Protein AF-A0A0K8V174-F1 (afdb_monomer_lite)

Secondary structure (DSSP, 8-state):
---S--EEEEEEE-SSSSS-EEEEEETTTTEEEEEETTTTEEEE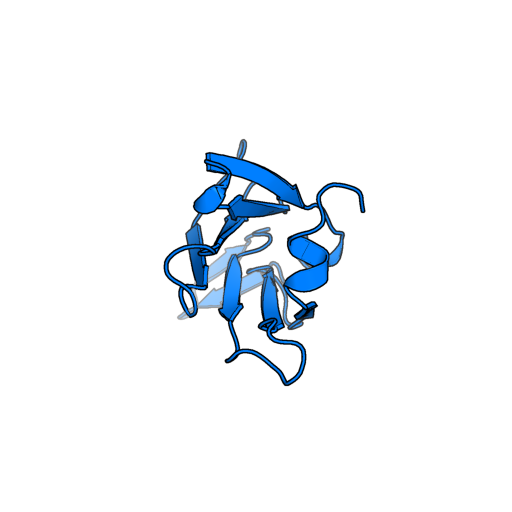E--GGGSPPTTS-EEEETTEEEE----EEEEEEPPP-TTS--EEEEEESS-S--EEEEHHHHT-TT-

Sequence (111 aa):
MKQGSFFANLAVEDFNCEFSFAYAADLGAPGLIVYSWAQDDSWRVQHNFFHPDPLAGNYSIDGIEFQWDDGLYGLALSKPQEDGYAILYFHPLSSTTEFSVSTSVLRNKTL

Foldseek 3Di:
DQDDWDWDDKDWDPPPVLFIWIWTATFRPQWIWIATPNVRDIDIDDDPQQWADPVQQWDADPNDIDGDRTGKDDWDWDQQDPVRWIKIWTHGPSYPDIDIDTVVVVPDPPD

Radius of gyration: 15.0 Å; chains: 1; bounding box: 40×26×42 Å

Structure (mmCIF, N/CA/C/O backbone):
data_AF-A0A0K8V174-F1
#
_entry.id   AF-A0A0K8V174-F1
#
loop_
_atom_site.group_PDB
_atom_site.id
_atom_site.type_symbol
_atom_site.label_atom_id
_atom_site.label_alt_id
_atom_site.label_comp_id
_atom_site.label_asym_id
_atom_site.label_entity_id
_atom_site.label_seq_id
_atom_site.pdbx_PDB_ins_code
_atom_site.Cartn_x
_atom_site.Cartn_y
_atom_site.Cartn_z
_atom_site.occupancy
_atom_site.B_iso_or_equiv
_atom_site.auth_seq_id
_atom_site.auth_comp_id
_atom_site.auth_asym_id
_atom_site.auth_atom_id
_atom_site.pdbx_PDB_model_num
ATOM 1 N N . MET A 1 1 ? 2.029 0.160 -19.985 1.00 49.75 1 MET A N 1
ATOM 2 C CA . MET A 1 1 ? 0.755 0.716 -19.485 1.00 49.75 1 MET A CA 1
ATOM 3 C C . MET A 1 1 ? -0.255 -0.395 -19.261 1.00 49.75 1 MET A C 1
ATOM 5 O O . MET A 1 1 ? -0.888 -0.866 -20.205 1.00 49.75 1 MET A O 1
ATOM 9 N N . LYS A 1 2 ? -0.371 -0.843 -18.011 1.00 60.62 2 LYS A N 1
ATOM 10 C CA . LYS A 1 2 ? -1.470 -1.708 -17.570 1.00 60.62 2 LYS A CA 1
ATOM 11 C C . LYS A 1 2 ? -2.786 -0.929 -17.712 1.00 60.62 2 LYS A C 1
ATOM 13 O O . LYS A 1 2 ? -2.829 0.260 -17.410 1.00 60.62 2 LYS A O 1
ATOM 18 N N . GLN A 1 3 ? -3.834 -1.561 -18.241 1.00 63.56 3 GLN A N 1
ATOM 19 C CA . GLN A 1 3 ? -5.155 -0.933 -18.322 1.00 63.56 3 GLN A CA 1
ATOM 20 C C . GLN A 1 3 ? -5.940 -1.269 -17.052 1.00 63.56 3 GLN A C 1
ATOM 22 O O . GLN A 1 3 ? -6.421 -2.389 -16.906 1.00 63.56 3 GLN A O 1
ATOM 27 N N . GLY A 1 4 ? -6.064 -0.295 -16.149 1.00 86.25 4 GLY A N 1
ATOM 28 C CA . GLY A 1 4 ? -6.890 -0.397 -14.944 1.00 86.25 4 GLY A CA 1
ATOM 29 C C . GLY A 1 4 ? -6.167 -0.936 -13.708 1.00 86.25 4 GLY A C 1
ATOM 30 O O . GLY A 1 4 ? -4.939 -1.015 -13.662 1.00 86.25 4 GLY A O 1
ATOM 31 N N . SER A 1 5 ? -6.957 -1.263 -12.687 1.00 94.12 5 SER A N 1
ATOM 32 C CA . SER A 1 5 ? -6.459 -1.748 -11.401 1.00 94.12 5 SER A CA 1
ATOM 33 C C . SER A 1 5 ? -5.822 -3.130 -11.500 1.00 94.12 5 SER A C 1
ATOM 35 O O . SER A 1 5 ? -6.323 -4.014 -12.197 1.00 94.12 5 SER A O 1
ATOM 37 N N . PHE A 1 6 ? -4.753 -3.336 -10.735 1.00 95.06 6 PHE A N 1
ATOM 38 C CA . PHE A 1 6 ? -4.119 -4.636 -10.551 1.00 95.06 6 PHE A CA 1
ATOM 39 C C . PHE A 1 6 ? -3.694 -4.779 -9.087 1.00 95.06 6 PHE A C 1
ATOM 41 O O . PHE A 1 6 ? -2.679 -4.234 -8.659 1.00 95.06 6 PHE A O 1
ATOM 48 N N . PHE A 1 7 ? -4.471 -5.555 -8.331 1.00 95.19 7 PHE A N 1
ATOM 49 C CA . PHE A 1 7 ? -4.178 -5.878 -6.938 1.00 95.19 7 PHE A CA 1
ATOM 50 C C . PHE A 1 7 ? -3.293 -7.120 -6.839 1.00 95.19 7 PHE A C 1
ATOM 52 O O . PHE A 1 7 ? -3.735 -8.215 -7.185 1.00 95.19 7 PHE A O 1
ATOM 59 N N . ALA A 1 8 ? -2.052 -6.957 -6.380 1.00 90.12 8 ALA A N 1
ATOM 60 C CA . ALA A 1 8 ? -1.105 -8.071 -6.238 1.00 90.12 8 ALA A CA 1
ATOM 61 C C . ALA A 1 8 ? -0.613 -8.296 -4.802 1.00 90.12 8 ALA A C 1
ATOM 63 O O . ALA A 1 8 ? 0.039 -9.303 -4.538 1.00 90.12 8 ALA A O 1
ATOM 64 N N . ASN A 1 9 ? -0.928 -7.391 -3.873 1.00 96.75 9 ASN A N 1
ATOM 65 C CA . ASN A 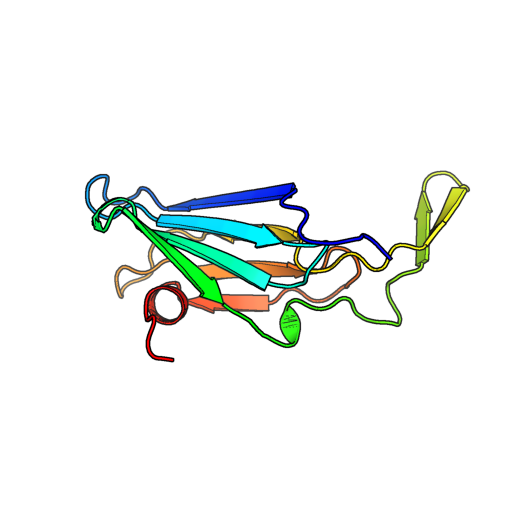1 9 ? -0.520 -7.502 -2.477 1.00 96.75 9 ASN A CA 1
ATOM 66 C C . ASN A 1 9 ? -1.655 -7.076 -1.540 1.00 96.75 9 ASN A C 1
ATOM 68 O O . ASN A 1 9 ? -2.451 -6.190 -1.868 1.00 96.75 9 ASN A O 1
ATOM 72 N N . LEU A 1 10 ? -1.713 -7.727 -0.383 1.00 97.69 10 LEU A N 1
ATOM 73 C CA . LEU A 1 10 ? -2.694 -7.515 0.666 1.00 97.69 10 LEU A CA 1
ATOM 74 C C . LEU A 1 10 ? -1.992 -7.602 2.024 1.00 97.69 10 LEU A C 1
ATOM 76 O O . LEU A 1 10 ? -1.343 -8.604 2.319 1.00 97.69 10 LEU A O 1
ATOM 80 N N . ALA A 1 11 ? -2.194 -6.600 2.873 1.00 98.06 11 ALA A N 1
ATOM 81 C CA . ALA A 1 11 ? -1.861 -6.672 4.290 1.00 98.06 11 ALA A CA 1
ATOM 82 C C . ALA A 1 11 ? -3.151 -6.675 5.117 1.00 98.06 11 ALA A C 1
ATOM 84 O O . ALA A 1 11 ? -4.057 -5.883 4.857 1.00 98.06 11 ALA A O 1
ATOM 85 N N . VAL A 1 12 ? -3.242 -7.568 6.101 1.00 97.31 12 VAL A N 1
ATOM 86 C CA . VAL A 1 12 ? -4.422 -7.710 6.963 1.00 97.31 12 VAL A CA 1
ATOM 87 C C . VAL A 1 12 ? -4.022 -7.412 8.397 1.00 97.31 12 VAL A C 1
ATOM 89 O O . VAL A 1 12 ? -3.049 -7.962 8.907 1.00 97.31 12 VAL A O 1
ATOM 92 N N . GLU A 1 13 ? -4.783 -6.533 9.032 1.00 94.94 13 GLU A N 1
ATOM 93 C CA . GLU A 1 13 ? -4.669 -6.224 10.447 1.00 94.94 13 GLU A CA 1
ATOM 94 C C . GLU A 1 13 ? -5.858 -6.834 11.191 1.00 94.94 13 GLU A C 1
ATOM 96 O O . GLU A 1 13 ? -6.992 -6.395 10.997 1.00 94.94 13 GLU A O 1
ATOM 101 N N . ASP A 1 14 ? -5.602 -7.843 12.029 1.00 93.44 14 ASP A N 1
ATOM 102 C CA . ASP A 1 14 ? -6.638 -8.639 12.707 1.00 93.44 14 ASP A CA 1
ATOM 103 C C . ASP A 1 14 ? -6.494 -8.692 14.239 1.00 93.44 14 ASP A C 1
ATOM 105 O O . ASP A 1 14 ? -7.173 -9.477 14.899 1.00 93.44 14 ASP A O 1
ATOM 109 N N . PHE A 1 15 ? -5.658 -7.826 14.833 1.00 85.62 15 PHE A N 1
ATOM 110 C CA . PHE A 1 15 ? -5.421 -7.803 16.288 1.00 85.62 15 PHE A CA 1
ATOM 111 C C . PHE A 1 15 ? -6.713 -7.677 17.108 1.00 85.62 15 PHE A C 1
ATOM 113 O O . PHE A 1 15 ? -6.774 -8.124 18.254 1.00 85.62 15 PHE A O 1
ATOM 120 N N . ASN A 1 16 ? -7.743 -7.069 16.519 1.00 82.00 16 ASN A N 1
ATOM 121 C CA . ASN A 1 16 ? -9.106 -7.114 17.008 1.00 82.00 16 ASN A CA 1
ATOM 122 C C . ASN A 1 16 ? -10.007 -7.689 15.904 1.00 82.00 16 ASN A C 1
ATOM 124 O O . ASN A 1 16 ? -10.263 -7.024 14.899 1.00 82.00 16 ASN A O 1
ATOM 128 N N . CYS A 1 17 ? -10.508 -8.911 16.106 1.00 82.00 17 CYS A N 1
ATOM 129 C CA . CYS A 1 17 ? -11.365 -9.607 15.141 1.00 82.00 17 CYS A CA 1
ATOM 130 C C . CYS A 1 17 ? -12.647 -8.831 14.788 1.00 82.00 17 CYS A C 1
ATOM 132 O O . CYS A 1 17 ? -13.216 -9.042 13.722 1.00 82.00 17 CYS A O 1
ATOM 134 N N . GLU A 1 18 ? -13.120 -7.949 15.673 1.00 84.56 18 GLU A N 1
ATOM 135 C CA . GLU A 1 18 ? -14.282 -7.096 15.410 1.00 84.56 18 GLU A CA 1
ATOM 136 C C . GLU A 1 18 ? -13.905 -5.918 14.500 1.00 84.56 18 GLU A C 1
ATOM 138 O O . GLU A 1 18 ? -14.634 -5.596 13.567 1.00 84.56 18 GLU A O 1
ATOM 143 N N . PHE A 1 19 ? -12.724 -5.328 14.708 1.00 86.38 19 PHE A N 1
ATOM 144 C CA . PHE A 1 19 ? -12.216 -4.171 13.961 1.00 86.38 19 PHE A CA 1
ATOM 145 C C . PHE A 1 19 ? -11.029 -4.543 13.074 1.00 86.38 19 PHE A C 1
ATOM 147 O O . PHE A 1 19 ? -9.966 -3.924 13.142 1.00 86.38 19 PHE A O 1
ATOM 154 N N . SER A 1 20 ? -11.216 -5.566 12.244 1.00 95.19 20 SER A N 1
ATOM 155 C CA . SER A 1 20 ? -10.206 -5.988 11.276 1.00 95.19 20 SER A CA 1
ATOM 156 C C . SER A 1 20 ? -10.216 -5.103 10.028 1.00 95.19 20 SER A C 1
ATOM 158 O O . SER A 1 20 ? -11.276 -4.673 9.554 1.00 95.19 20 SER A O 1
ATOM 160 N N . PHE A 1 21 ? -9.027 -4.840 9.489 1.00 97.38 21 PHE A N 1
ATOM 161 C CA . PHE A 1 21 ? -8.834 -4.033 8.286 1.00 97.38 21 PHE A CA 1
ATOM 162 C C . PHE A 1 21 ? -7.979 -4.773 7.268 1.00 97.38 21 PHE A C 1
ATOM 164 O O . PHE A 1 21 ? -7.031 -5.472 7.623 1.00 97.38 21 PHE A O 1
ATOM 171 N N . ALA A 1 22 ? -8.294 -4.580 5.992 1.00 97.88 22 ALA A N 1
ATOM 172 C CA . ALA A 1 22 ? -7.476 -5.064 4.893 1.00 97.88 22 ALA A CA 1
ATOM 173 C C . ALA A 1 22 ? -6.980 -3.888 4.046 1.00 97.88 22 ALA A C 1
ATOM 175 O O . ALA A 1 22 ? -7.727 -2.951 3.763 1.00 97.88 22 ALA A O 1
ATOM 176 N N . TYR A 1 23 ? -5.716 -3.957 3.647 1.00 98.38 23 TYR A N 1
ATOM 177 C CA . TYR A 1 23 ? -5.011 -2.950 2.866 1.00 98.38 23 TYR A CA 1
ATOM 178 C C . TYR A 1 23 ? -4.548 -3.602 1.567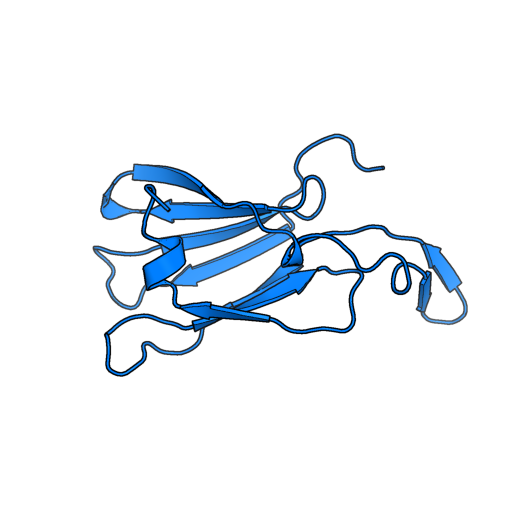 1.00 98.38 23 TYR A C 1
ATOM 180 O O . TYR A 1 23 ? -3.655 -4.446 1.600 1.00 98.38 23 TYR A O 1
ATOM 188 N N . ALA A 1 24 ? -5.164 -3.259 0.436 1.00 98.38 24 ALA A N 1
ATOM 189 C CA . ALA A 1 24 ? -4.839 -3.850 -0.861 1.00 98.38 24 ALA A CA 1
ATOM 190 C C . ALA A 1 24 ? -4.099 -2.846 -1.748 1.00 98.38 24 ALA A C 1
ATOM 192 O O . ALA A 1 24 ? -4.600 -1.750 -2.017 1.00 98.38 24 ALA A O 1
ATOM 193 N N . ALA A 1 25 ? -2.911 -3.233 -2.204 1.00 98.19 25 ALA A N 1
ATOM 194 C CA . ALA A 1 25 ? -2.071 -2.416 -3.067 1.00 98.19 25 ALA A CA 1
ATOM 195 C C . ALA A 1 25 ? -2.493 -2.555 -4.530 1.00 98.19 25 ALA A C 1
ATOM 197 O O . ALA A 1 25 ? -2.543 -3.668 -5.055 1.00 98.19 25 ALA A O 1
ATOM 198 N N . ASP A 1 26 ? -2.770 -1.429 -5.183 1.00 97.06 26 ASP A N 1
ATOM 199 C CA . ASP A 1 26 ? -3.054 -1.347 -6.612 1.00 97.06 26 ASP A CA 1
ATOM 200 C C . ASP A 1 26 ? -1.826 -0.807 -7.346 1.00 97.06 26 ASP A C 1
ATOM 202 O O . ASP A 1 26 ? -1.523 0.386 -7.282 1.00 97.06 26 ASP A O 1
ATOM 206 N N . LEU A 1 27 ? -1.109 -1.692 -8.034 1.00 95.50 27 LEU A N 1
ATOM 207 C CA . LEU A 1 27 ? 0.094 -1.326 -8.787 1.00 95.50 27 LEU A CA 1
ATOM 208 C C . LEU A 1 27 ? -0.230 -0.812 -10.198 1.00 95.50 27 LEU A C 1
ATOM 210 O O . LEU A 1 27 ? 0.572 -0.087 -10.778 1.00 95.50 27 LEU A O 1
ATOM 214 N N . GLY A 1 28 ? -1.381 -1.204 -10.763 1.00 94.12 28 GLY A N 1
ATOM 215 C CA . GLY A 1 28 ? -1.791 -0.845 -12.126 1.00 94.12 28 GLY A CA 1
ATOM 216 C C . GLY A 1 28 ? -2.404 0.551 -12.193 1.00 94.12 28 GLY A C 1
ATOM 217 O O . GLY A 1 28 ? -2.051 1.353 -13.055 1.00 94.12 28 GLY A O 1
ATOM 218 N N . ALA A 1 29 ? -3.266 0.865 -11.227 1.00 95.25 29 ALA A N 1
ATOM 219 C CA . ALA A 1 29 ? -3.661 2.225 -10.915 1.00 95.25 29 ALA A CA 1
ATOM 220 C C . ALA A 1 29 ? -3.106 2.541 -9.520 1.00 95.25 29 ALA A C 1
ATOM 222 O O . ALA A 1 29 ? -3.742 2.160 -8.545 1.00 95.25 29 ALA A O 1
ATOM 223 N N . PRO A 1 30 ? -1.952 3.218 -9.383 1.00 95.75 30 PRO A N 1
ATOM 224 C CA . PRO A 1 30 ? -1.323 3.496 -8.092 1.00 95.75 30 PRO A CA 1
ATOM 225 C C . PRO A 1 30 ? -2.301 4.002 -7.019 1.00 95.75 30 PRO A C 1
ATOM 227 O O . PRO A 1 30 ? -2.907 5.074 -7.138 1.00 95.75 30 PRO A O 1
ATOM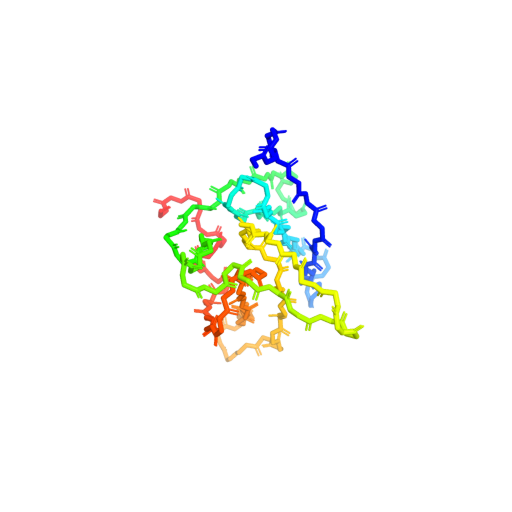 230 N N . GLY A 1 31 ? -2.507 3.205 -5.973 1.00 96.62 31 GLY A N 1
ATOM 231 C CA . GLY A 1 31 ? -3.413 3.528 -4.873 1.00 96.62 31 GLY A CA 1
ATOM 232 C C . GLY A 1 31 ? -3.555 2.397 -3.869 1.00 96.62 31 GLY A C 1
ATOM 233 O O . GLY A 1 31 ? -3.197 1.256 -4.150 1.00 96.62 31 GLY A O 1
ATOM 234 N N . LEU A 1 32 ? -4.100 2.722 -2.701 1.00 97.94 32 LEU A N 1
ATOM 235 C CA . LEU A 1 32 ? -4.358 1.758 -1.640 1.00 97.94 32 LEU A CA 1
ATOM 236 C C . LEU A 1 32 ? -5.861 1.652 -1.403 1.00 97.94 32 LEU A C 1
ATOM 238 O O . LEU A 1 32 ? -6.520 2.661 -1.157 1.00 97.94 32 LEU A O 1
ATOM 242 N N . ILE A 1 33 ? -6.408 0.442 -1.449 1.00 97.81 33 ILE A N 1
ATOM 243 C CA . ILE A 1 33 ? -7.767 0.190 -0.970 1.00 97.81 33 ILE A CA 1
ATOM 244 C C . ILE A 1 33 ? -7.692 -0.163 0.505 1.00 97.81 33 ILE A C 1
ATOM 246 O O . ILE A 1 33 ? -6.939 -1.054 0.894 1.00 97.81 33 ILE A O 1
ATOM 250 N N . VAL A 1 34 ? -8.485 0.530 1.310 1.00 98.06 34 VAL A N 1
ATOM 251 C CA . VAL A 1 34 ? -8.704 0.205 2.715 1.00 98.06 34 VAL A CA 1
ATOM 252 C C . VAL A 1 34 ? -10.100 -0.383 2.823 1.00 98.06 34 VAL A C 1
ATOM 254 O O . VAL A 1 34 ? -11.066 0.246 2.399 1.00 98.06 34 VAL A O 1
ATOM 257 N N . TYR A 1 35 ? -10.205 -1.584 3.376 1.00 97.50 35 TYR A N 1
ATOM 258 C CA . TYR A 1 35 ? -11.472 -2.239 3.678 1.00 97.50 35 TYR A CA 1
ATOM 259 C C . TYR A 1 35 ? -11.622 -2.394 5.189 1.00 97.50 35 TYR A C 1
ATOM 261 O O . TYR A 1 35 ? -10.689 -2.827 5.868 1.00 97.50 35 TYR A O 1
ATOM 269 N N . SER A 1 36 ? -12.795 -2.036 5.708 1.00 96.44 36 SER A N 1
ATOM 270 C CA . SER A 1 36 ? -13.161 -2.210 7.111 1.00 96.44 36 SER A CA 1
ATOM 271 C C . SER A 1 36 ? -14.182 -3.330 7.237 1.00 96.44 36 SER A C 1
ATOM 273 O O . SER A 1 36 ? -15.306 -3.189 6.758 1.00 96.44 36 SER A O 1
ATOM 275 N N . TRP A 1 37 ? -13.815 -4.402 7.942 1.00 95.88 37 TRP A N 1
ATOM 276 C CA . TRP A 1 37 ? -14.717 -5.530 8.183 1.00 95.88 37 TRP A CA 1
ATOM 277 C C . TRP A 1 37 ? -15.965 -5.110 8.971 1.00 95.88 37 TRP A C 1
ATOM 279 O O . TRP A 1 37 ? -17.083 -5.429 8.585 1.00 95.88 37 TRP A O 1
ATOM 289 N N . ALA A 1 38 ? -15.783 -4.323 10.035 1.00 94.81 38 ALA A N 1
ATOM 290 C CA . ALA A 1 38 ? -16.874 -3.872 10.903 1.00 94.81 38 ALA A CA 1
ATOM 291 C C . ALA A 1 38 ? -17.943 -3.040 10.174 1.00 94.81 38 ALA A C 1
ATOM 293 O O . ALA A 1 38 ? -19.112 -3.064 10.552 1.00 94.81 38 ALA A O 1
ATOM 294 N N . GLN A 1 39 ? -17.532 -2.256 9.173 1.00 95.31 39 GLN A N 1
ATOM 295 C CA . GLN A 1 39 ? -18.424 -1.357 8.433 1.00 95.31 39 GLN A CA 1
ATOM 296 C C . GLN A 1 39 ? -18.925 -1.967 7.122 1.00 95.31 39 GLN A C 1
ATOM 298 O O . GLN A 1 39 ? -19.789 -1.364 6.494 1.00 95.31 39 GLN A O 1
ATOM 303 N N . ASP A 1 40 ? -18.363 -3.107 6.712 1.00 96.19 40 ASP A N 1
ATOM 304 C CA . ASP A 1 40 ? -18.512 -3.686 5.376 1.00 96.19 40 ASP A CA 1
ATOM 305 C C . ASP A 1 40 ? -18.383 -2.636 4.259 1.00 96.19 40 ASP A C 1
ATOM 307 O O . ASP A 1 40 ? -19.213 -2.511 3.362 1.00 96.19 40 ASP A O 1
ATOM 311 N N . ASP A 1 41 ? -17.341 -1.811 4.363 1.00 96.75 41 ASP A N 1
ATOM 312 C CA . ASP A 1 41 ? -17.126 -0.685 3.462 1.00 96.75 41 ASP A CA 1
ATOM 313 C C . ASP A 1 41 ? -15.651 -0.560 3.090 1.00 96.75 41 ASP A C 1
ATOM 315 O O . ASP A 1 41 ? -14.752 -0.889 3.874 1.00 96.75 41 ASP A O 1
ATOM 319 N N . SER A 1 42 ? -15.405 -0.056 1.884 1.00 97.06 42 SER A N 1
ATOM 320 C CA . SER A 1 42 ? -14.065 0.173 1.360 1.00 97.06 42 SER A CA 1
ATOM 321 C C . SER A 1 42 ? -13.937 1.548 0.728 1.00 97.06 42 SER A C 1
ATOM 323 O O . SER A 1 42 ? -14.876 2.090 0.152 1.00 97.06 42 SER A O 1
ATOM 325 N N . TRP A 1 43 ? -12.740 2.110 0.814 1.00 97.31 43 TRP A N 1
ATOM 326 C CA . TRP A 1 43 ? -12.411 3.374 0.178 1.00 97.31 43 TRP A CA 1
ATOM 327 C C . TRP A 1 43 ? -11.003 3.325 -0.382 1.00 97.31 43 TRP A C 1
ATOM 329 O O . TRP A 1 43 ? -10.169 2.495 -0.013 1.00 97.31 43 TRP A O 1
ATOM 339 N N . ARG A 1 44 ? -10.753 4.237 -1.314 1.00 96.75 44 ARG A N 1
ATOM 340 C CA . ARG A 1 44 ? -9.476 4.357 -1.992 1.00 96.75 44 ARG A CA 1
ATOM 341 C C . ARG A 1 44 ? -8.702 5.535 -1.428 1.00 96.75 44 ARG A C 1
ATOM 343 O O . ARG A 1 44 ? -9.176 6.663 -1.472 1.00 96.75 44 ARG A O 1
ATOM 350 N N . VAL A 1 45 ? -7.488 5.265 -0.975 1.00 97.31 45 VAL A N 1
ATOM 351 C CA . VAL A 1 45 ? -6.498 6.270 -0.606 1.00 97.31 45 VAL A CA 1
ATOM 352 C C . VAL A 1 45 ? -5.570 6.489 -1.796 1.00 97.31 45 VAL A C 1
ATOM 354 O O . VAL A 1 45 ? -5.088 5.539 -2.422 1.00 97.31 45 VAL A O 1
ATOM 357 N N . GLN A 1 46 ? -5.315 7.755 -2.114 1.00 95.31 46 GLN A N 1
ATOM 358 C CA . GLN A 1 46 ? -4.398 8.160 -3.174 1.00 95.31 46 GLN A CA 1
ATOM 359 C C . GLN A 1 46 ? -3.294 9.033 -2.592 1.00 95.31 46 GLN A C 1
ATOM 361 O O . GLN A 1 46 ? -3.549 9.925 -1.789 1.00 95.31 46 GLN A O 1
ATOM 366 N N . HIS A 1 47 ? -2.060 8.772 -3.006 1.00 96.38 47 HIS A N 1
ATOM 367 C CA . HIS A 1 47 ? -0.906 9.549 -2.592 1.00 96.38 47 HIS A CA 1
ATOM 368 C C . HIS A 1 47 ? 0.197 9.456 -3.650 1.00 96.38 47 HIS A C 1
ATOM 370 O O . HIS A 1 47 ? 0.342 8.436 -4.328 1.00 96.38 47 HIS A O 1
ATOM 376 N N . ASN A 1 48 ? 1.015 10.503 -3.773 1.00 96.62 48 ASN A N 1
ATOM 377 C CA . ASN A 1 48 ? 2.101 10.539 -4.757 1.00 96.62 48 ASN A CA 1
ATOM 378 C C . ASN A 1 48 ? 3.130 9.425 -4.519 1.00 96.62 48 ASN A C 1
ATOM 380 O O . ASN A 1 48 ? 3.647 8.862 -5.473 1.00 96.62 48 ASN A O 1
ATOM 384 N N . PHE A 1 49 ? 3.355 9.038 -3.261 1.00 97.31 49 PHE A N 1
ATOM 385 C CA . PHE A 1 49 ? 4.306 7.974 -2.896 1.00 97.31 49 PHE A CA 1
ATOM 386 C C . PHE A 1 49 ? 3.874 6.564 -3.327 1.00 97.31 49 PHE A C 1
ATOM 388 O O . PHE A 1 49 ? 4.641 5.621 -3.180 1.00 97.31 49 PHE A O 1
ATOM 395 N N . PHE A 1 50 ? 2.661 6.401 -3.858 1.00 97.38 50 PHE A N 1
ATOM 396 C CA . PHE A 1 50 ? 2.215 5.139 -4.450 1.00 97.38 50 PHE A CA 1
ATOM 397 C C . PHE A 1 50 ? 2.678 4.967 -5.901 1.00 97.38 50 PHE A C 1
ATOM 399 O O . PHE A 1 50 ? 2.578 3.867 -6.440 1.00 97.38 50 PHE A O 1
ATOM 406 N N . HIS A 1 51 ? 3.152 6.037 -6.543 1.00 97.06 51 HIS A N 1
ATOM 407 C CA . HIS A 1 51 ? 3.576 6.019 -7.939 1.00 97.06 51 HIS A CA 1
ATOM 408 C C . HIS A 1 51 ? 5.029 5.550 -8.068 1.00 97.06 51 HIS A C 1
ATOM 410 O O . HIS A 1 51 ? 5.831 5.830 -7.175 1.00 97.06 51 HIS A O 1
ATOM 416 N N . PRO A 1 52 ? 5.374 4.860 -9.168 1.00 96.50 52 PRO A N 1
ATOM 417 C CA . PRO A 1 52 ? 6.742 4.426 -9.423 1.00 96.50 52 PRO A CA 1
ATOM 418 C C . PRO A 1 52 ? 7.699 5.620 -9.523 1.00 96.50 52 PRO A C 1
ATOM 420 O O . PRO A 1 52 ? 7.324 6.706 -9.975 1.00 96.50 52 PRO A O 1
ATOM 423 N N . ASP A 1 53 ? 8.955 5.396 -9.151 1.00 95.88 53 ASP A N 1
ATOM 424 C CA . ASP A 1 53 ? 10.044 6.310 -9.468 1.00 95.88 53 ASP A CA 1
ATOM 425 C C . ASP A 1 53 ? 10.396 6.145 -10.960 1.00 95.88 53 ASP A C 1
ATOM 427 O O . ASP A 1 53 ? 10.783 5.048 -11.381 1.00 95.88 53 ASP A O 1
ATOM 431 N N . PRO A 1 54 ? 10.290 7.205 -11.786 1.00 93.12 54 PRO A N 1
ATOM 432 C CA . PRO A 1 54 ? 10.592 7.125 -13.215 1.00 93.12 54 PRO A CA 1
ATOM 433 C C . PRO A 1 54 ? 12.040 6.708 -13.518 1.00 93.12 54 PRO A C 1
ATOM 435 O O . PRO A 1 54 ? 12.331 6.309 -14.645 1.00 93.12 54 PRO A O 1
ATOM 438 N N . LEU A 1 55 ? 12.950 6.794 -12.543 1.00 95.06 55 LEU A N 1
ATOM 439 C CA . LEU A 1 55 ? 14.344 6.371 -12.677 1.00 95.06 55 LEU A CA 1
ATOM 440 C C . LEU A 1 55 ? 14.582 4.910 -12.257 1.00 95.06 55 LEU A C 1
ATOM 442 O O . LEU A 1 55 ? 15.662 4.383 -12.518 1.00 95.06 55 LEU A O 1
ATOM 446 N N . ALA A 1 56 ? 13.593 4.243 -11.653 1.00 96.00 56 ALA A N 1
ATOM 447 C CA . ALA A 1 56 ? 13.709 2.888 -11.106 1.00 96.00 56 ALA A CA 1
ATOM 448 C C . ALA A 1 56 ? 12.920 1.824 -11.897 1.00 96.00 56 ALA A C 1
ATOM 450 O O . ALA A 1 56 ? 12.684 0.727 -11.397 1.00 96.00 56 ALA A O 1
ATOM 451 N N . GLY A 1 57 ? 12.501 2.133 -13.129 1.00 95.19 57 GLY A N 1
ATOM 452 C CA . GLY A 1 57 ? 11.705 1.222 -13.963 1.00 95.19 57 GLY A CA 1
ATOM 453 C C . GLY A 1 57 ? 12.501 0.168 -14.743 1.00 95.19 57 GLY A C 1
ATOM 454 O O . GLY A 1 57 ? 11.897 -0.693 -15.377 1.00 95.19 57 GLY A O 1
ATOM 455 N N . ASN A 1 58 ? 13.837 0.227 -14.735 1.00 96.50 58 ASN A N 1
ATOM 456 C CA . ASN A 1 58 ? 14.692 -0.746 -15.423 1.00 96.50 58 ASN A CA 1
ATOM 457 C C . ASN A 1 58 ? 15.043 -1.910 -14.488 1.00 96.50 58 ASN A C 1
ATOM 459 O O . ASN A 1 58 ? 15.607 -1.692 -13.416 1.00 96.50 58 ASN A O 1
ATOM 463 N N . TYR A 1 59 ? 14.775 -3.137 -14.929 1.00 96.44 59 TYR A N 1
ATOM 464 C CA . TYR A 1 59 ? 15.069 -4.365 -14.198 1.00 96.44 59 TYR A CA 1
ATOM 465 C C . TYR A 1 59 ? 16.055 -5.227 -14.976 1.00 96.44 59 TYR A C 1
ATOM 467 O O . TYR A 1 59 ? 15.877 -5.442 -16.173 1.00 96.44 59 TYR A O 1
ATOM 475 N N . SER A 1 60 ? 17.028 -5.779 -14.251 1.00 97.12 60 SER A N 1
ATOM 476 C CA . SER A 1 60 ? 17.995 -6.754 -14.752 1.00 97.12 60 SER A CA 1
ATOM 477 C C . SER A 1 60 ? 17.950 -7.995 -13.868 1.00 97.12 60 SER A C 1
ATOM 479 O O . SER A 1 60 ? 18.263 -7.927 -12.677 1.00 97.12 60 SER A O 1
ATOM 481 N N . ILE A 1 61 ? 17.517 -9.127 -14.424 1.00 96.38 61 ILE A N 1
ATOM 482 C CA . ILE A 1 61 ? 17.455 -10.409 -13.712 1.00 96.38 61 ILE A CA 1
ATOM 483 C C . ILE A 1 61 ? 18.047 -11.484 -14.618 1.00 96.38 61 ILE A C 1
ATOM 485 O O . ILE A 1 61 ? 17.536 -11.722 -15.706 1.00 96.38 61 ILE A O 1
ATOM 489 N N . ASP A 1 62 ? 19.125 -12.127 -14.165 1.00 97.12 62 ASP A N 1
ATOM 490 C CA . ASP A 1 62 ? 19.813 -13.204 -14.900 1.00 97.12 62 ASP A CA 1
ATOM 491 C C . ASP A 1 62 ? 20.198 -12.817 -16.347 1.00 97.12 62 ASP A C 1
ATOM 493 O O . ASP A 1 62 ? 20.040 -13.578 -17.298 1.00 97.12 62 ASP A O 1
ATOM 497 N N . GLY A 1 63 ? 20.658 -11.573 -16.531 1.00 96.25 63 GLY A N 1
ATOM 498 C CA . GLY A 1 63 ? 21.036 -11.028 -17.841 1.00 96.25 63 GLY A CA 1
ATOM 499 C C . GLY A 1 63 ? 19.859 -10.663 -18.755 1.00 96.25 63 GLY A C 1
ATOM 500 O O . GLY A 1 63 ? 20.085 -10.249 -19.893 1.00 96.25 63 GLY A O 1
ATOM 501 N N . ILE A 1 64 ? 18.617 -10.799 -18.280 1.00 97.50 64 ILE A N 1
ATOM 502 C CA . ILE A 1 64 ? 17.413 -10.344 -18.975 1.00 97.50 64 ILE A CA 1
ATOM 503 C C . ILE A 1 64 ? 17.075 -8.936 -18.494 1.00 97.50 64 ILE A C 1
ATOM 505 O O . ILE A 1 64 ? 16.808 -8.720 -17.312 1.00 97.50 64 ILE A O 1
ATOM 509 N N . GLU A 1 65 ? 17.043 -8.000 -19.438 1.00 97.31 65 GLU A N 1
ATOM 510 C CA . GLU A 1 65 ? 16.648 -6.613 -19.210 1.00 97.31 65 GLU A CA 1
ATOM 511 C C . GLU A 1 65 ? 15.183 -6.407 -19.604 1.00 97.31 65 GLU A C 1
ATOM 513 O O . GLU A 1 65 ? 14.763 -6.777 -20.706 1.00 97.31 65 GLU A O 1
ATOM 518 N N . PHE A 1 66 ? 14.399 -5.791 -18.726 1.00 96.19 66 PHE A N 1
ATOM 519 C CA . PHE A 1 66 ? 13.014 -5.419 -19.005 1.00 96.19 66 PHE A CA 1
ATOM 520 C C . PHE A 1 66 ? 12.609 -4.166 -18.228 1.00 96.19 66 PHE A C 1
ATOM 522 O O . PHE A 1 66 ? 13.309 -3.712 -17.325 1.00 96.19 66 PHE A O 1
ATOM 529 N N . GLN A 1 67 ? 11.475 -3.583 -18.615 1.00 95.50 67 GLN A N 1
ATOM 530 C CA . GLN A 1 67 ? 10.967 -2.350 -18.023 1.00 95.50 67 GLN A CA 1
ATOM 531 C C . GLN A 1 67 ? 9.568 -2.546 -17.465 1.00 95.50 67 GLN A C 1
ATOM 533 O O . GLN A 1 67 ? 8.687 -3.022 -18.186 1.00 95.50 67 GLN A O 1
ATOM 538 N N . TRP A 1 68 ? 9.366 -2.117 -16.223 1.00 93.62 68 TRP A N 1
ATOM 539 C CA . TRP A 1 68 ? 8.055 -1.997 -15.592 1.00 93.62 68 TRP A CA 1
ATOM 540 C C . TRP A 1 68 ? 7.890 -0.617 -14.961 1.00 93.62 68 TRP A C 1
ATOM 542 O O . TRP A 1 68 ? 8.854 0.023 -14.553 1.00 93.62 68 TRP A O 1
ATOM 552 N N . ASP A 1 69 ? 6.643 -0.162 -14.924 1.00 93.75 69 ASP A N 1
ATOM 553 C CA . ASP A 1 69 ? 6.184 1.091 -14.329 1.00 93.75 69 ASP A CA 1
ATOM 554 C C . ASP A 1 69 ? 5.226 0.806 -13.161 1.00 93.75 69 ASP A C 1
ATOM 556 O O . ASP A 1 69 ? 4.238 1.508 -12.952 1.00 93.75 69 ASP A O 1
ATOM 560 N N . ASP A 1 70 ? 5.492 -0.268 -12.417 1.00 95.00 70 ASP A N 1
ATOM 561 C CA . ASP A 1 70 ? 4.553 -0.802 -11.440 1.00 95.00 70 ASP A CA 1
ATOM 562 C C . ASP A 1 70 ? 4.536 0.052 -10.165 1.00 95.00 70 ASP A C 1
ATOM 564 O O . ASP A 1 70 ? 5.561 0.279 -9.514 1.00 95.00 70 ASP A O 1
ATOM 568 N N . GLY A 1 71 ? 3.334 0.518 -9.815 1.00 96.81 71 GLY A N 1
ATOM 569 C CA . GLY A 1 71 ? 3.071 1.328 -8.632 1.00 96.81 71 GLY A CA 1
ATOM 570 C C . GLY A 1 71 ? 3.078 0.530 -7.333 1.00 96.81 71 GLY A C 1
ATOM 571 O O . GLY A 1 71 ? 3.779 -0.474 -7.200 1.00 96.81 71 GLY A O 1
ATOM 572 N N . LEU A 1 72 ? 2.297 1.006 -6.361 1.00 97.81 72 LEU A N 1
ATOM 573 C CA . LEU A 1 72 ? 2.189 0.441 -5.016 1.00 97.81 72 LEU A CA 1
ATOM 574 C C . LEU A 1 72 ? 2.089 -1.086 -5.041 1.00 97.81 72 LEU A C 1
ATOM 576 O O . LEU A 1 72 ? 1.164 -1.639 -5.631 1.00 97.81 72 LEU A O 1
ATOM 580 N N . TYR A 1 73 ? 3.028 -1.752 -4.372 1.00 97.00 73 TYR A N 1
ATOM 581 C CA . TYR A 1 73 ? 3.125 -3.207 -4.378 1.00 97.00 73 TYR A CA 1
ATOM 582 C C . TYR A 1 73 ? 3.475 -3.765 -3.006 1.00 97.00 73 TYR A C 1
ATOM 584 O O . TYR A 1 73 ? 2.701 -4.535 -2.451 1.00 97.00 73 TYR A O 1
ATOM 592 N N . GLY A 1 74 ? 4.632 -3.410 -2.448 1.00 97.00 74 GLY A N 1
ATOM 593 C CA . GLY A 1 74 ? 5.054 -3.938 -1.155 1.00 97.00 74 GLY A CA 1
ATOM 594 C C . GLY A 1 74 ? 4.207 -3.346 -0.041 1.00 97.00 74 GLY A C 1
ATOM 595 O O . GLY A 1 74 ? 4.091 -2.126 0.032 1.00 97.00 74 GLY A O 1
ATOM 596 N N . LEU A 1 75 ? 3.629 -4.200 0.807 1.00 98.56 75 LEU A N 1
ATOM 597 C CA . LEU A 1 75 ? 2.917 -3.819 2.025 1.00 98.56 75 LEU A CA 1
ATOM 598 C C . LEU A 1 75 ? 3.393 -4.691 3.189 1.00 98.56 75 LEU A C 1
ATOM 600 O O . LEU A 1 75 ? 3.490 -5.911 3.054 1.00 98.56 75 LEU A O 1
ATOM 604 N N . ALA A 1 76 ? 3.638 -4.082 4.346 1.00 98.19 76 ALA A N 1
ATOM 605 C CA . ALA A 1 76 ? 3.903 -4.802 5.586 1.00 98.19 76 ALA A CA 1
ATOM 606 C C . ALA A 1 76 ? 3.361 -4.030 6.791 1.00 98.19 76 ALA A C 1
ATOM 608 O O . ALA A 1 76 ? 3.527 -2.818 6.890 1.00 98.19 76 ALA A O 1
ATOM 609 N N . LEU A 1 77 ? 2.733 -4.736 7.729 1.00 98.12 77 LEU A N 1
ATOM 610 C CA . LEU A 1 77 ? 2.213 -4.145 8.961 1.00 98.12 77 LEU A CA 1
ATOM 611 C C . LEU A 1 77 ? 3.154 -4.417 10.135 1.00 98.12 77 LEU A C 1
ATOM 613 O O . LEU A 1 77 ? 3.642 -5.534 10.319 1.00 98.12 77 LEU A O 1
ATOM 617 N N . SER A 1 78 ? 3.375 -3.401 10.964 1.00 97.50 78 SER A N 1
ATOM 618 C CA . SER A 1 78 ? 3.964 -3.589 12.287 1.00 97.50 78 SER A CA 1
ATOM 619 C C . SER A 1 78 ? 2.956 -4.204 13.263 1.00 97.50 78 SER A C 1
ATOM 621 O O . SER A 1 78 ? 1.754 -4.271 13.009 1.00 97.50 78 SER A O 1
ATOM 623 N N . LYS A 1 79 ? 3.432 -4.559 14.461 1.00 95.31 79 LYS A N 1
ATOM 624 C CA . LYS A 1 79 ? 2.539 -4.686 15.624 1.00 95.31 79 LYS A CA 1
ATOM 625 C C . LYS A 1 79 ? 1.889 -3.326 15.941 1.00 95.31 79 LYS A C 1
ATOM 627 O O . LYS A 1 79 ? 2.487 -2.297 15.591 1.00 95.31 79 LYS A O 1
ATOM 632 N N . PRO A 1 80 ? 0.732 -3.293 16.626 1.00 94.69 80 PRO A N 1
ATOM 633 C CA . PRO A 1 80 ? 0.150 -2.048 17.100 1.00 94.69 80 PRO A CA 1
ATOM 634 C C . PRO A 1 80 ? 1.158 -1.296 17.967 1.00 94.69 80 PRO A C 1
ATOM 636 O O . PRO A 1 80 ? 1.884 -1.911 18.754 1.00 94.69 80 PRO A O 1
ATOM 639 N N . GLN A 1 81 ? 1.231 0.016 17.777 1.00 95.19 81 GLN A N 1
ATOM 640 C CA . GLN A 1 81 ? 2.023 0.910 18.614 1.00 95.19 81 GLN A CA 1
ATOM 641 C C . GLN A 1 81 ? 1.260 1.225 19.914 1.00 95.19 81 GLN A C 1
ATOM 643 O O . GLN A 1 81 ? 0.175 0.694 20.158 1.00 95.19 81 GLN A O 1
ATOM 648 N N . GLU A 1 82 ? 1.819 2.084 20.769 1.00 95.31 82 GLU A N 1
ATOM 649 C CA . GLU A 1 82 ? 1.200 2.469 22.051 1.00 95.31 82 GLU A CA 1
ATOM 650 C C . GLU A 1 82 ? -0.186 3.119 21.889 1.00 95.31 82 GLU A C 1
ATOM 652 O O . GLU A 1 82 ? -1.023 3.019 22.784 1.00 95.31 82 GLU A O 1
ATOM 657 N N . ASP A 1 83 ? -0.450 3.743 20.738 1.00 94.50 83 ASP A N 1
ATOM 658 C CA . ASP A 1 83 ? -1.738 4.349 20.384 1.00 94.50 83 ASP A CA 1
ATOM 659 C C . ASP A 1 83 ? -2.784 3.335 19.875 1.00 94.50 83 ASP A C 1
ATOM 661 O 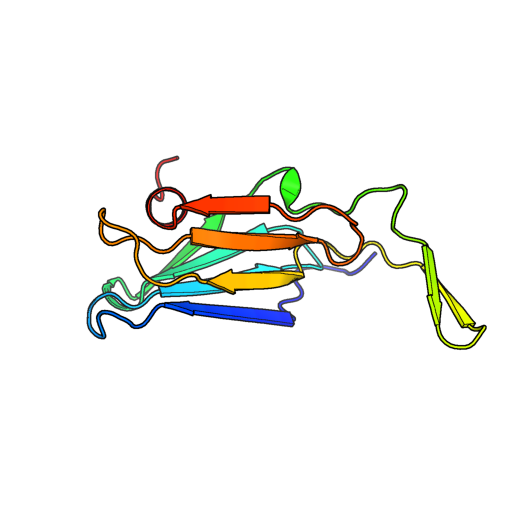O . ASP A 1 83 ? -3.922 3.710 19.592 1.00 94.50 83 ASP A O 1
ATOM 665 N N . GLY A 1 84 ? -2.414 2.054 19.770 1.00 93.25 84 GLY A N 1
ATOM 666 C CA . GLY A 1 84 ? -3.278 0.973 19.299 1.00 93.25 84 GLY A CA 1
ATOM 667 C C . GLY A 1 84 ? -3.350 0.820 17.777 1.00 93.25 84 GLY A C 1
ATOM 668 O O . GLY A 1 84 ? -4.107 -0.028 17.305 1.00 93.25 84 GLY A O 1
ATOM 669 N N . TYR A 1 85 ? -2.570 1.583 17.006 1.00 95.38 85 TYR A N 1
ATOM 670 C CA . TYR A 1 85 ? -2.544 1.510 15.544 1.00 95.38 85 TYR A CA 1
ATOM 671 C C . TYR A 1 85 ? -1.235 0.899 15.041 1.00 95.38 85 TYR A C 1
ATOM 673 O O . TYR A 1 85 ? -0.152 1.184 15.550 1.00 95.38 85 TYR A O 1
ATOM 681 N N . ALA A 1 86 ? -1.308 0.049 14.017 1.00 96.69 86 ALA A N 1
ATOM 682 C CA . ALA A 1 86 ? -0.116 -0.421 13.319 1.00 96.69 86 ALA A CA 1
ATOM 683 C C . ALA A 1 86 ? 0.471 0.672 12.408 1.00 96.69 86 ALA A C 1
ATOM 685 O O . ALA A 1 86 ? -0.232 1.582 11.956 1.00 96.69 86 ALA A O 1
ATOM 686 N N . ILE A 1 87 ? 1.758 0.543 12.097 1.00 98.38 87 ILE A N 1
ATOM 687 C CA . ILE A 1 87 ? 2.421 1.235 10.996 1.00 98.38 87 ILE A CA 1
ATOM 688 C C . ILE A 1 87 ? 2.328 0.338 9.763 1.00 98.38 87 ILE A C 1
ATOM 690 O O . ILE A 1 87 ? 2.735 -0.824 9.813 1.00 98.38 87 ILE A O 1
ATOM 694 N N . LEU A 1 88 ? 1.813 0.882 8.663 1.00 98.50 88 LEU A N 1
ATOM 695 C CA . LEU A 1 88 ? 1.894 0.258 7.349 1.00 98.50 88 LEU A CA 1
ATOM 696 C C . LEU A 1 88 ? 3.155 0.771 6.650 1.00 98.50 88 LEU A C 1
ATOM 698 O O . LEU A 1 88 ? 3.243 1.958 6.335 1.00 98.50 88 LEU A O 1
ATOM 702 N N . TYR A 1 89 ? 4.112 -0.121 6.422 1.00 98.69 89 TYR A N 1
ATOM 703 C CA . TYR A 1 89 ? 5.249 0.092 5.533 1.00 98.69 89 TYR A CA 1
ATOM 704 C C . TYR A 1 89 ? 4.838 -0.241 4.105 1.00 98.69 89 TYR A C 1
ATOM 706 O O . TYR A 1 89 ? 4.109 -1.217 3.889 1.00 98.69 89 TYR A O 1
ATOM 714 N N . PHE A 1 90 ? 5.254 0.588 3.152 1.00 98.56 90 PHE A N 1
ATOM 715 C CA . PHE A 1 90 ? 4.903 0.385 1.760 1.00 98.56 90 PHE A CA 1
ATOM 716 C C . PHE A 1 90 ? 5.905 0.968 0.764 1.00 98.56 90 PHE A C 1
ATOM 718 O O . PHE A 1 90 ? 6.571 1.970 1.029 1.00 98.56 90 PHE A O 1
ATOM 725 N N . HIS A 1 91 ? 5.906 0.409 -0.447 1.00 98.31 91 HIS A N 1
ATOM 726 C CA . HIS A 1 91 ? 6.637 0.955 -1.589 1.00 98.31 91 HIS A CA 1
ATOM 727 C C . HIS A 1 91 ? 5.997 0.583 -2.9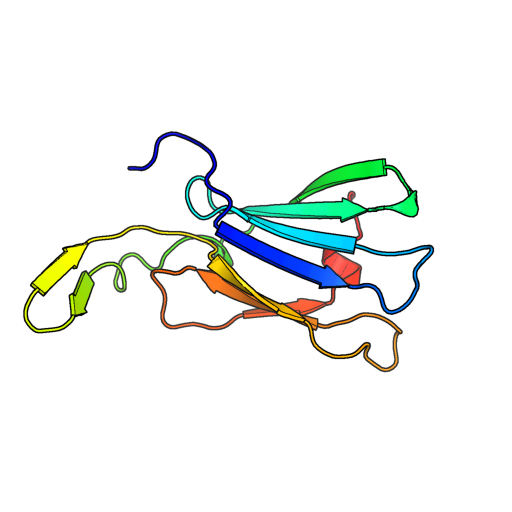41 1.00 98.31 91 HIS A C 1
ATOM 729 O O . HIS A 1 91 ? 5.356 -0.470 -3.068 1.00 98.31 91 HIS A O 1
ATOM 735 N N . PRO A 1 92 ? 6.184 1.416 -3.981 1.00 97.81 92 PRO A N 1
ATOM 736 C CA . PRO A 1 92 ? 5.990 1.007 -5.369 1.00 97.81 92 PRO A CA 1
ATOM 737 C C . PRO A 1 92 ? 6.968 -0.100 -5.768 1.00 97.81 92 PRO A C 1
ATOM 739 O O . PRO A 1 92 ? 8.111 -0.083 -5.316 1.00 97.81 92 PRO A O 1
ATOM 742 N N . LEU A 1 93 ? 6.563 -1.026 -6.640 1.00 97.00 93 LEU A N 1
ATOM 743 C CA . LEU A 1 93 ? 7.468 -2.075 -7.129 1.00 97.00 93 LEU A CA 1
ATOM 744 C C . LEU A 1 93 ? 8.665 -1.477 -7.880 1.00 97.00 93 LEU A C 1
ATOM 746 O O . LEU A 1 93 ? 9.790 -1.955 -7.734 1.00 97.00 93 LEU A O 1
ATOM 750 N N . SER A 1 94 ? 8.426 -0.436 -8.680 1.00 97.19 94 SER A N 1
ATOM 751 C CA . SER A 1 94 ? 9.466 0.316 -9.388 1.00 97.19 94 SER A CA 1
ATOM 752 C C . SER A 1 94 ? 9.903 1.524 -8.565 1.00 97.19 94 SER A C 1
ATOM 754 O O . SER A 1 94 ? 9.586 2.666 -8.884 1.00 97.19 94 SER A O 1
ATOM 756 N N . SER A 1 95 ? 10.582 1.266 -7.447 1.00 96.88 95 SER A N 1
ATOM 757 C CA . SER A 1 95 ? 11.159 2.271 -6.546 1.00 96.88 95 SER A CA 1
ATOM 758 C C . SER A 1 95 ? 12.241 1.634 -5.670 1.00 96.88 95 SER A C 1
ATOM 760 O O . SER A 1 95 ? 12.239 0.427 -5.443 1.00 96.88 95 SER A O 1
ATOM 762 N N . THR A 1 96 ? 13.152 2.448 -5.135 1.00 95.69 96 THR A N 1
ATOM 763 C CA . THR A 1 96 ? 14.125 2.034 -4.104 1.00 95.69 96 THR A CA 1
ATOM 764 C C . THR A 1 96 ? 13.849 2.665 -2.739 1.00 95.69 96 THR A C 1
ATOM 766 O O . THR A 1 96 ? 14.695 2.601 -1.848 1.00 95.69 96 THR A O 1
ATOM 769 N N . THR A 1 97 ? 12.699 3.325 -2.577 1.00 96.75 97 THR A N 1
ATOM 770 C CA . THR A 1 97 ? 12.323 4.030 -1.345 1.00 96.75 97 THR A CA 1
ATOM 771 C C . THR A 1 97 ? 11.196 3.299 -0.627 1.00 96.75 97 THR A C 1
ATOM 773 O O . THR A 1 97 ? 10.159 3.023 -1.227 1.00 96.75 97 THR A O 1
ATOM 776 N N . GLU A 1 98 ? 11.391 3.050 0.668 1.00 97.94 98 GLU A N 1
ATOM 777 C CA . GLU A 1 98 ? 10.374 2.540 1.589 1.00 97.94 98 GLU A CA 1
ATOM 778 C C . GLU A 1 98 ? 9.710 3.708 2.324 1.00 97.94 98 GLU A C 1
ATOM 780 O O . GLU A 1 98 ? 10.391 4.591 2.854 1.00 97.94 98 GLU A O 1
ATOM 785 N N . PHE A 1 99 ? 8.385 3.698 2.391 1.00 98.50 99 PHE A N 1
ATOM 786 C CA . PHE A 1 99 ? 7.590 4.683 3.111 1.00 98.50 99 PHE A CA 1
ATOM 787 C C . PHE A 1 99 ? 6.852 4.027 4.274 1.00 98.50 99 PHE A C 1
ATOM 789 O O . PHE A 1 99 ? 6.743 2.805 4.363 1.00 98.50 99 PHE A O 1
ATOM 796 N N . SER A 1 100 ? 6.320 4.844 5.179 1.00 98.38 100 SER A N 1
ATOM 797 C CA . SER A 1 100 ? 5.477 4.354 6.260 1.00 98.38 100 SER A CA 1
ATOM 798 C C . SER A 1 100 ? 4.384 5.348 6.630 1.00 98.38 100 SER A C 1
ATOM 800 O O . SER A 1 100 ? 4.527 6.560 6.455 1.00 98.38 100 SER A O 1
ATOM 802 N N . VAL A 1 101 ? 3.263 4.827 7.125 1.00 98.12 101 VAL A N 1
ATOM 803 C CA . VAL A 1 101 ? 2.121 5.625 7.580 1.00 98.12 101 VAL A CA 1
ATOM 804 C C . VAL A 1 101 ? 1.410 4.915 8.731 1.00 98.12 101 VAL A C 1
ATOM 806 O O . VAL A 1 101 ? 1.293 3.690 8.739 1.00 98.12 101 VAL A O 1
ATOM 809 N N . SER A 1 102 ? 0.925 5.671 9.719 1.00 97.69 102 SER A N 1
ATOM 810 C CA . SER A 1 102 ? 0.054 5.105 10.754 1.00 97.69 102 SER A CA 1
ATOM 811 C C . SER A 1 102 ? -1.289 4.713 10.143 1.00 97.69 102 SER A C 1
ATOM 813 O O . SER A 1 102 ? -1.910 5.486 9.410 1.00 97.69 102 SER A O 1
ATOM 815 N N . THR A 1 103 ? -1.778 3.524 10.485 1.00 97.12 103 THR A N 1
ATOM 816 C CA . THR A 1 103 ? -3.089 3.043 10.034 1.00 97.12 103 THR A CA 1
ATOM 817 C C . THR A 1 103 ? -4.241 3.912 10.537 1.00 97.12 103 THR A C 1
ATOM 819 O O . THR A 1 103 ? -5.284 3.940 9.890 1.00 97.12 103 THR A O 1
ATOM 822 N N . SER A 1 104 ? -4.055 4.698 11.605 1.00 95.94 104 SER A N 1
ATOM 823 C CA . SER A 1 104 ? -5.034 5.704 12.050 1.00 95.94 104 SER A CA 1
ATOM 824 C C . SER A 1 104 ? -5.376 6.722 10.955 1.00 95.94 104 SER A C 1
ATOM 826 O O . SER A 1 104 ? -6.544 7.066 10.779 1.00 95.94 104 SER A O 1
ATOM 828 N N . VAL A 1 105 ? -4.380 7.147 10.169 1.00 97.00 105 VAL A N 1
ATOM 829 C CA . VAL A 1 105 ? -4.552 8.085 9.050 1.00 97.00 105 VAL A CA 1
ATOM 830 C C . VAL A 1 105 ? -5.327 7.418 7.920 1.00 97.00 105 VAL A C 1
ATOM 832 O O . VAL A 1 105 ? -6.300 7.976 7.427 1.00 97.00 105 VAL A O 1
ATOM 835 N N . LEU A 1 106 ? -4.946 6.190 7.555 1.00 96.81 106 LEU A N 1
ATOM 836 C CA . LEU A 1 106 ? -5.591 5.428 6.479 1.00 96.81 106 LEU A CA 1
ATOM 837 C C . LEU A 1 106 ? -7.053 5.085 6.788 1.00 96.81 106 LEU A C 1
ATOM 839 O O . LEU A 1 106 ? -7.876 4.977 5.879 1.00 96.81 106 LEU A O 1
ATOM 843 N N . ARG A 1 107 ? -7.372 4.904 8.075 1.00 93.69 107 ARG A N 1
ATOM 844 C CA . ARG A 1 107 ? -8.718 4.586 8.560 1.00 93.69 107 ARG A CA 1
ATOM 845 C C . ARG A 1 107 ? -9.688 5.770 8.490 1.00 93.69 107 ARG A C 1
ATOM 847 O O . ARG A 1 107 ? -10.901 5.569 8.537 1.00 93.69 107 ARG A O 1
ATOM 854 N N . ASN A 1 108 ? -9.174 6.994 8.380 1.00 91.19 108 ASN A N 1
ATOM 855 C CA . ASN A 1 108 ? -9.984 8.201 8.328 1.00 91.19 108 ASN A CA 1
ATOM 856 C C . ASN A 1 108 ? -10.381 8.543 6.881 1.00 91.19 108 ASN A C 1
ATOM 858 O O . ASN A 1 108 ? -9.592 9.093 6.122 1.00 91.19 108 ASN A O 1
ATOM 862 N N . LYS A 1 109 ? -11.645 8.280 6.532 1.00 86.56 109 LYS A N 1
ATOM 863 C CA . LYS A 1 109 ? -12.232 8.535 5.200 1.00 86.56 109 LYS A CA 1
ATOM 864 C C . LYS A 1 109 ? -12.332 10.016 4.807 1.00 86.56 109 LYS A C 1
ATOM 866 O O . LYS A 1 109 ? -12.679 10.311 3.670 1.00 86.56 109 LYS A O 1
ATOM 871 N N . THR A 1 110 ? -12.153 10.932 5.757 1.00 79.12 110 THR A N 1
ATOM 872 C CA . THR A 1 110 ? -12.406 12.373 5.560 1.00 79.12 110 THR A CA 1
ATOM 873 C C . THR A 1 110 ? -11.146 13.197 5.311 1.00 79.12 110 THR A C 1
ATOM 875 O O . THR A 1 110 ? -11.255 14.409 5.125 1.00 79.12 110 THR A O 1
ATOM 878 N N . LEU A 1 111 ? -9.976 12.553 5.327 1.00 57.28 111 LEU A N 1
ATOM 879 C CA . LEU A 1 111 ? -8.687 13.159 4.992 1.00 57.28 111 LEU A CA 1
ATOM 880 C C . LEU A 1 111 ? -8.363 13.011 3.504 1.00 57.28 111 LEU A C 1
ATOM 882 O O . LEU A 1 111 ? -8.713 11.960 2.922 1.00 57.28 111 LEU A O 1
#

InterPro domains:
  IPR011042 Six-bladed beta-propeller, TolB-like [G3DSA:2.120.10.30] (1-111)
  IPR017996 Major royal jelly/yellow-related [PF03022] (2-110)
  IPR017996 Major royal jelly/yellow-related [PTHR10009] (2-110)

pLDDT: mean 94.14, std 7.95, range [49.75, 98.69]

Organism: Bactrocera latifrons (NCBI:txid174628)